Protein AF-A0ABD6DRU4-F1 (afdb_monomer)

Organism: NCBI:txid755310

pLDDT: mean 81.81, std 13.98, range [50.31, 95.62]

InterPro domains:
  IPR058270 Domain of unknown function DUF7964 [PF25912] (3-88)

Secondary structure (DSSP, 8-state):
--GGGGS-SSPBPHHHHHHHHT-TT-SEEEEEEETTEEEEEEEE-SSEEEEEEEETTTTEEEEEEEEE--TT--HHHHHHHHHHHHHHHTT--TTT--TTSSS-----------

Solvent-accessible surface area (backbone atoms only — not comparable to full-atom values): 6779 Å² total; per-residue (Å²): 135,59,74,56,82,74,52,64,65,57,66,52,50,78,66,56,50,53,53,55,36,67,32,89,89,36,76,38,56,45,77,43,68,54,102,87,38,28,43,25,37,41,40,29,48,95,52,33,29,33,11,29,28,51,39,80,91,73,37,34,61,42,79,65,36,75,36,68,46,51,99,88,36,52,70,67,58,35,47,53,55,19,49,50,43,32,32,40,74,72,70,54,36,75,86,70,64,48,88,85,71,59,87,67,83,84,74,81,78,77,84,77,84,129

Structure (mmCIF, N/CA/C/O backbone):
data_AF-A0ABD6DRU4-F1
#
_entry.id   AF-A0ABD6DRU4-F1
#
loop_
_atom_site.group_PDB
_atom_site.id
_atom_site.type_symbol
_atom_site.label_atom_id
_atom_site.label_alt_id
_atom_site.label_comp_id
_atom_site.label_asym_id
_atom_site.label_entity_id
_atom_site.label_seq_id
_atom_site.pdbx_PDB_ins_code
_atom_site.Cartn_x
_atom_site.Cartn_y
_atom_site.Cartn_z
_atom_site.occupancy
_atom_site.B_iso_or_equiv
_atom_site.auth_seq_id
_atom_site.auth_comp_id
_atom_site.auth_asym_id
_atom_site.auth_atom_id
_atom_site.pdbx_PDB_model_num
ATOM 1 N N . MET A 1 1 ? 2.381 14.186 7.450 1.00 50.31 1 MET A N 1
ATOM 2 C CA . MET A 1 1 ? 3.580 13.593 6.836 1.00 50.31 1 MET A CA 1
ATOM 3 C C . MET A 1 1 ? 3.144 12.312 6.179 1.00 50.31 1 MET A C 1
ATOM 5 O O . MET A 1 1 ? 2.655 11.422 6.866 1.00 50.31 1 MET A O 1
ATOM 9 N N . SER A 1 2 ? 3.179 12.293 4.855 1.00 67.94 2 SER A N 1
ATOM 10 C CA . SER A 1 2 ? 2.871 11.113 4.061 1.00 67.94 2 SER A CA 1
ATOM 11 C C . SER A 1 2 ? 4.111 10.222 4.022 1.00 67.94 2 SER A C 1
ATOM 13 O O . SER A 1 2 ? 5.216 10.733 3.864 1.00 67.94 2 SER A O 1
ATOM 15 N N . VAL A 1 3 ? 3.944 8.902 4.160 1.00 75.00 3 VAL A N 1
ATOM 16 C CA . VAL A 1 3 ? 5.044 7.913 4.085 1.00 75.00 3 VAL A CA 1
ATOM 17 C C . VAL A 1 3 ? 5.888 8.121 2.821 1.00 75.00 3 VAL A C 1
ATOM 19 O O . VAL A 1 3 ? 7.108 8.037 2.876 1.00 75.00 3 VAL A O 1
ATOM 22 N N . VAL A 1 4 ? 5.238 8.518 1.725 1.00 78.75 4 VAL A N 1
ATOM 23 C CA . VAL A 1 4 ? 5.849 8.847 0.430 1.00 78.75 4 VAL A CA 1
ATOM 24 C C . VAL A 1 4 ? 6.940 9.914 0.519 1.00 78.75 4 VAL A C 1
ATOM 26 O O . VAL A 1 4 ? 7.977 9.774 -0.114 1.00 78.75 4 VAL A O 1
ATOM 29 N N . GLU A 1 5 ? 6.751 10.955 1.333 1.00 77.56 5 GLU A N 1
ATOM 30 C CA . GLU A 1 5 ? 7.722 12.054 1.464 1.00 77.56 5 GLU A CA 1
ATOM 31 C C . GLU A 1 5 ? 9.022 11.607 2.156 1.00 77.56 5 GLU A C 1
ATOM 33 O O . GLU A 1 5 ? 10.019 12.323 2.122 1.00 77.56 5 GLU A O 1
ATOM 38 N N . SER A 1 6 ? 9.001 10.444 2.816 1.00 79.38 6 SER A N 1
ATOM 39 C CA . SER A 1 6 ? 10.158 9.863 3.507 1.00 79.38 6 SER A CA 1
ATOM 40 C C . SER A 1 6 ? 10.900 8.831 2.655 1.00 79.38 6 SER A C 1
ATOM 42 O O . SER A 1 6 ? 11.945 8.343 3.084 1.00 79.38 6 SER A O 1
ATOM 44 N N . LEU A 1 7 ? 10.368 8.479 1.479 1.00 84.69 7 LEU A N 1
ATOM 45 C CA . LEU A 1 7 ? 10.9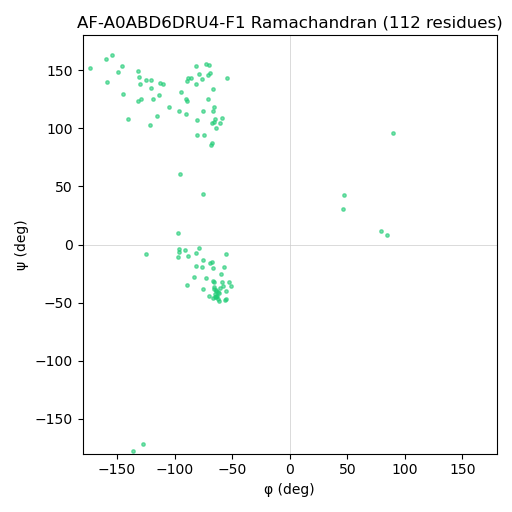73 7.485 0.601 1.00 84.69 7 LEU A CA 1
ATOM 46 C C . LEU A 1 7 ? 12.021 8.129 -0.313 1.00 84.69 7 LEU A C 1
ATOM 48 O O . LEU A 1 7 ? 11.845 9.265 -0.764 1.00 84.69 7 LEU A O 1
ATOM 52 N N . PRO A 1 8 ? 13.129 7.424 -0.593 1.00 86.69 8 PRO A N 1
ATOM 53 C CA . PRO A 1 8 ? 14.148 7.929 -1.492 1.00 86.69 8 PRO A CA 1
ATOM 54 C C . PRO A 1 8 ? 13.622 7.928 -2.941 1.00 86.69 8 PRO A C 1
ATOM 56 O O . PRO A 1 8 ? 12.765 7.111 -3.275 1.00 86.69 8 PRO A O 1
ATOM 59 N N . PRO A 1 9 ? 14.145 8.786 -3.834 1.00 88.94 9 PRO A N 1
ATOM 60 C CA . PRO A 1 9 ? 13.753 8.853 -5.249 1.00 88.94 9 PRO A CA 1
ATOM 61 C C . PRO A 1 9 ? 14.335 7.682 -6.070 1.00 88.94 9 PRO A C 1
ATOM 63 O O . PRO A 1 9 ? 14.926 7.861 -7.127 1.00 88.94 9 PRO A O 1
ATOM 66 N N . ARG A 1 10 ? 14.278 6.468 -5.520 1.00 89.25 10 ARG A N 1
ATOM 67 C CA . ARG A 1 10 ? 14.793 5.224 -6.102 1.00 89.25 10 ARG A CA 1
ATOM 68 C C . ARG A 1 10 ? 14.025 4.022 -5.529 1.00 89.25 10 ARG A C 1
ATOM 70 O O . ARG A 1 10 ? 13.422 4.162 -4.458 1.00 89.25 10 ARG A O 1
ATOM 77 N N . PRO A 1 11 ? 14.094 2.844 -6.178 1.00 88.56 11 PRO A N 1
ATOM 78 C CA . PRO A 1 11 ? 13.614 1.590 -5.603 1.00 88.56 11 PRO A CA 1
ATOM 79 C C . PRO A 1 11 ? 14.249 1.315 -4.236 1.00 88.56 11 PRO A C 1
ATOM 81 O O . PRO A 1 11 ? 15.427 1.622 -4.023 1.00 88.56 11 PRO A O 1
ATOM 84 N N . LEU A 1 12 ? 13.473 0.743 -3.313 1.00 87.81 12 LEU A N 1
ATOM 85 C CA . LEU A 1 12 ? 13.948 0.476 -1.955 1.00 87.81 12 LEU A CA 1
ATOM 86 C C . LEU A 1 12 ? 14.876 -0.733 -1.911 1.00 87.81 12 LEU A C 1
ATOM 88 O O . LEU A 1 12 ? 14.641 -1.756 -2.555 1.00 87.81 12 LEU A O 1
ATOM 92 N N . GLU A 1 13 ? 15.899 -0.644 -1.069 1.00 87.94 13 GLU A N 1
ATOM 93 C CA . GLU A 1 13 ? 16.717 -1.797 -0.723 1.00 87.94 13 GLU A CA 1
ATOM 94 C C . GLU A 1 13 ? 16.039 -2.644 0.372 1.00 87.94 13 GLU A C 1
ATOM 96 O O . GLU A 1 13 ? 15.328 -2.107 1.230 1.00 87.94 13 GLU A O 1
ATOM 101 N N . PRO A 1 14 ? 16.320 -3.961 0.447 1.00 84.31 14 PRO A N 1
ATOM 102 C CA . PRO A 1 14 ? 15.758 -4.841 1.477 1.00 84.31 14 PRO A CA 1
ATOM 103 C C . PRO A 1 14 ? 15.968 -4.332 2.912 1.00 84.31 14 PRO A C 1
ATOM 105 O O . PRO A 1 14 ? 15.134 -4.544 3.791 1.00 84.31 14 PRO A O 1
ATOM 108 N N . LYS A 1 15 ? 17.085 -3.635 3.159 1.00 84.69 15 LYS A N 1
ATOM 109 C CA . LYS A 1 15 ? 17.380 -3.024 4.458 1.00 84.69 15 LYS A CA 1
ATOM 110 C C . LYS A 1 15 ? 16.466 -1.831 4.756 1.00 84.69 15 LYS A C 1
ATOM 112 O O . LYS A 1 15 ? 15.968 -1.731 5.871 1.00 84.69 15 LYS A O 1
ATOM 117 N N . GLU A 1 16 ? 16.236 -0.955 3.782 1.00 87.00 16 GLU A N 1
ATOM 118 C CA . GLU A 1 16 ? 15.370 0.221 3.949 1.00 87.00 16 GLU A CA 1
ATOM 119 C C . GLU A 1 16 ? 13.915 -0.206 4.181 1.00 87.00 16 GLU A C 1
ATOM 121 O O . GLU A 1 16 ? 13.222 0.364 5.019 1.00 87.00 16 GLU A O 1
ATOM 126 N N . LEU A 1 17 ? 13.476 -1.274 3.512 1.00 84.69 17 LEU A N 1
ATOM 127 C CA . LEU A 1 17 ? 12.177 -1.895 3.757 1.00 84.69 17 LEU A CA 1
ATOM 128 C C . LEU A 1 17 ? 12.049 -2.433 5.191 1.00 84.69 17 LEU A C 1
ATOM 130 O O . LEU A 1 17 ? 11.004 -2.269 5.818 1.00 84.69 17 LEU A O 1
ATOM 134 N N . LEU A 1 18 ? 13.099 -3.068 5.721 1.00 84.56 18 LEU A N 1
ATOM 135 C CA . LEU A 1 18 ? 13.103 -3.547 7.104 1.00 84.56 18 LEU A CA 1
ATOM 136 C C . LEU A 1 18 ? 12.959 -2.380 8.091 1.00 84.56 18 LEU A C 1
ATOM 138 O O . LEU A 1 18 ? 12.212 -2.485 9.060 1.00 84.56 18 LEU A O 1
ATOM 142 N N . GLU A 1 19 ? 13.641 -1.262 7.831 1.00 85.88 19 GLU A N 1
ATOM 143 C CA . GLU A 1 19 ? 13.517 -0.041 8.635 1.00 85.88 19 GLU A CA 1
ATOM 144 C C . GLU A 1 19 ? 12.112 0.574 8.527 1.00 85.88 19 GLU A C 1
ATOM 146 O O . GLU A 1 19 ? 11.557 1.002 9.537 1.00 85.88 19 GLU A O 1
ATOM 151 N N . LEU A 1 20 ? 11.499 0.546 7.338 1.00 85.50 20 LEU A N 1
ATOM 152 C CA . LEU A 1 20 ? 10.120 0.989 7.124 1.00 85.50 20 LEU A CA 1
ATOM 153 C C . LEU A 1 20 ? 9.107 0.110 7.872 1.00 85.50 20 LEU A C 1
ATOM 155 O O . LEU A 1 20 ? 8.179 0.632 8.483 1.00 85.50 20 LEU A O 1
ATOM 159 N N . ASN A 1 21 ? 9.286 -1.212 7.853 1.00 83.62 21 ASN A N 1
ATOM 160 C CA . ASN A 1 21 ? 8.438 -2.153 8.587 1.00 83.62 21 ASN A CA 1
ATOM 161 C C . ASN A 1 21 ? 8.591 -1.994 10.111 1.00 83.62 21 ASN A C 1
ATOM 163 O O . ASN A 1 21 ? 7.628 -2.166 10.848 1.00 83.62 21 ASN A O 1
ATOM 167 N N . ALA A 1 22 ? 9.783 -1.610 10.579 1.00 82.44 22 ALA A N 1
ATOM 168 C CA . ALA A 1 22 ? 10.053 -1.311 11.983 1.00 82.44 22 ALA A CA 1
ATOM 169 C C . ALA A 1 22 ? 9.567 0.083 12.430 1.00 82.44 22 ALA A C 1
ATOM 171 O O . ALA A 1 22 ? 9.717 0.434 13.604 1.00 82.44 22 ALA A O 1
ATOM 172 N N . ALA A 1 23 ? 9.019 0.898 11.524 1.00 81.94 23 ALA A N 1
ATOM 173 C CA . ALA A 1 23 ? 8.503 2.213 11.868 1.00 81.94 23 ALA A CA 1
ATOM 174 C C . ALA A 1 23 ? 7.217 2.088 12.698 1.00 81.94 23 ALA A C 1
ATOM 176 O O . ALA A 1 23 ? 6.229 1.524 12.244 1.00 81.94 23 ALA A O 1
ATOM 177 N N . ASP A 1 24 ? 7.195 2.720 13.874 1.00 75.50 24 ASP A N 1
ATOM 178 C CA . ASP A 1 24 ? 6.063 2.697 14.823 1.00 75.50 24 ASP A CA 1
ATOM 179 C C . ASP A 1 24 ? 4.734 3.206 14.218 1.00 75.50 24 ASP A C 1
ATOM 181 O O . ASP A 1 24 ? 3.647 2.915 14.707 1.00 75.50 24 ASP A O 1
ATOM 185 N N . ALA A 1 25 ? 4.810 3.957 13.115 1.00 81.88 25 ALA A N 1
ATOM 186 C CA . ALA A 1 25 ? 3.653 4.489 12.402 1.00 81.88 25 ALA A CA 1
ATOM 187 C C . ALA A 1 25 ? 2.892 3.446 11.559 1.00 81.88 25 ALA A C 1
ATOM 189 O O . ALA A 1 25 ? 1.793 3.752 11.087 1.00 81.88 25 ALA A O 1
ATOM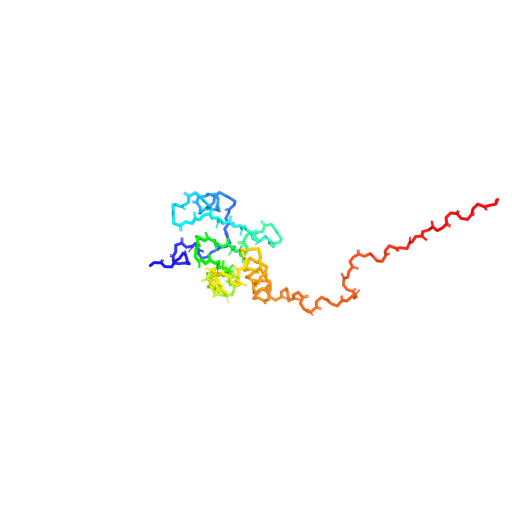 190 N N . LEU A 1 26 ? 3.466 2.262 11.327 1.00 84.44 26 LEU A N 1
ATOM 191 C CA . LEU A 1 26 ? 2.914 1.218 10.466 1.00 84.44 26 LEU A CA 1
ATOM 192 C C . LEU A 1 26 ? 2.791 -0.094 11.245 1.00 84.44 26 LEU A C 1
ATOM 194 O O . LEU A 1 26 ? 3.663 -0.447 12.028 1.00 84.44 26 LEU A O 1
ATOM 198 N N . GLU A 1 27 ? 1.715 -0.844 11.005 1.00 88.19 27 GLU A N 1
A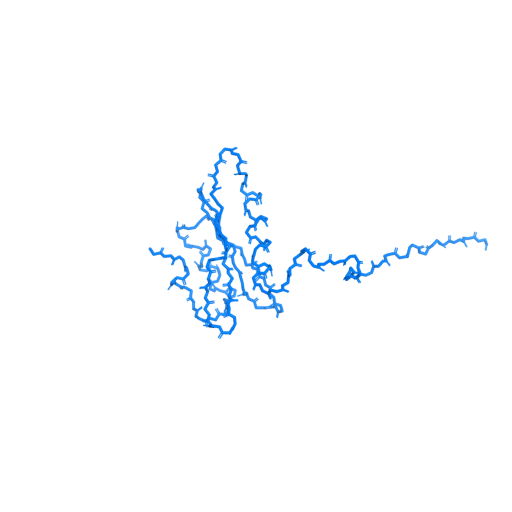TOM 199 C CA . GLU A 1 27 ? 1.612 -2.217 11.521 1.00 88.19 27 GLU A CA 1
ATOM 200 C C . GLU A 1 27 ? 2.328 -3.212 10.603 1.00 88.19 27 GLU A C 1
ATOM 202 O O . GLU A 1 27 ? 2.754 -4.280 11.038 1.00 88.19 27 GLU A O 1
ATOM 207 N N . MET A 1 28 ? 2.416 -2.885 9.311 1.00 87.88 28 MET A N 1
ATOM 208 C CA . MET A 1 28 ? 2.980 -3.767 8.300 1.00 87.88 28 MET A CA 1
ATOM 209 C C . MET A 1 28 ? 3.436 -2.974 7.075 1.00 87.88 28 MET A C 1
ATOM 211 O O . MET A 1 28 ? 2.736 -2.075 6.610 1.00 87.88 28 MET A O 1
ATOM 215 N N . ALA A 1 29 ? 4.583 -3.367 6.527 1.00 90.38 29 ALA A N 1
ATOM 216 C CA . ALA A 1 29 ? 5.052 -2.986 5.199 1.00 90.38 29 ALA A CA 1
ATOM 217 C C . ALA A 1 29 ? 5.450 -4.249 4.419 1.00 90.38 29 ALA A C 1
ATOM 219 O O . ALA A 1 29 ? 6.262 -5.032 4.920 1.00 90.38 29 ALA A O 1
ATOM 220 N N . VAL A 1 30 ? 4.881 -4.448 3.230 1.00 90.00 30 VAL A N 1
ATOM 221 C CA . VAL A 1 30 ? 5.136 -5.593 2.342 1.00 90.00 30 VAL A CA 1
ATOM 222 C C . VAL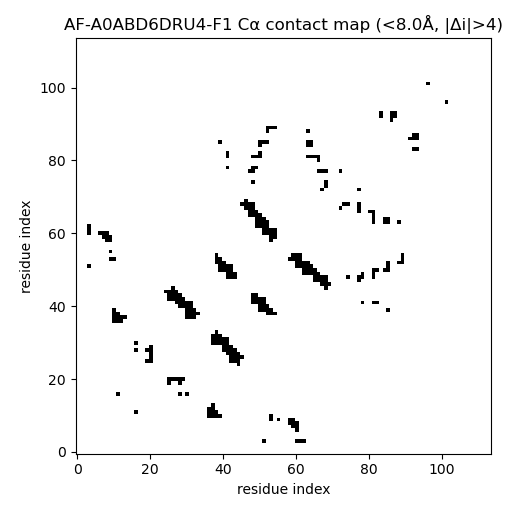 A 1 30 ? 5.714 -5.074 1.023 1.00 90.00 30 VAL A C 1
ATOM 224 O O . VAL A 1 30 ? 5.101 -4.198 0.410 1.00 90.00 30 VAL A O 1
ATOM 227 N N . PRO A 1 31 ? 6.880 -5.565 0.579 1.00 90.69 31 PRO A N 1
ATOM 228 C CA . PRO A 1 31 ? 7.453 -5.175 -0.699 1.00 90.69 31 PRO A CA 1
ATOM 229 C C . PRO A 1 31 ? 6.759 -5.910 -1.841 1.00 90.69 31 PRO A C 1
ATOM 231 O O . PRO A 1 31 ? 6.400 -7.078 -1.712 1.00 90.69 31 PRO A O 1
ATOM 234 N N . ILE A 1 32 ? 6.653 -5.240 -2.980 1.00 88.81 32 ILE A N 1
ATOM 235 C CA . ILE A 1 32 ? 6.359 -5.878 -4.256 1.00 88.81 32 ILE A CA 1
ATOM 236 C C . ILE A 1 32 ? 7.592 -5.682 -5.131 1.00 88.81 32 ILE A C 1
ATOM 238 O O . ILE A 1 32 ? 7.916 -4.558 -5.531 1.00 88.81 32 ILE A O 1
ATOM 242 N N . GLU A 1 33 ? 8.294 -6.777 -5.384 1.00 88.06 33 GLU A N 1
ATOM 243 C CA . GLU A 1 33 ? 9.533 -6.800 -6.154 1.00 88.06 33 GLU A CA 1
ATOM 244 C C . GLU A 1 33 ? 9.238 -6.965 -7.645 1.00 88.06 33 GLU A C 1
ATOM 246 O O . GLU A 1 33 ? 8.327 -7.694 -8.029 1.00 88.06 33 GLU A O 1
ATOM 251 N N . ASP A 1 34 ? 10.029 -6.290 -8.469 1.00 81.56 34 ASP A N 1
ATOM 252 C CA . ASP A 1 34 ? 10.072 -6.450 -9.918 1.00 81.56 34 ASP A CA 1
ATOM 253 C C . ASP A 1 34 ? 11.538 -6.579 -10.343 1.00 81.56 34 ASP A C 1
ATOM 255 O O . ASP A 1 34 ? 12.378 -5.771 -9.943 1.00 81.56 34 ASP A O 1
ATOM 259 N N . GLU A 1 35 ? 11.874 -7.668 -11.035 1.00 79.12 35 GLU A N 1
ATOM 260 C CA . GLU A 1 35 ? 13.251 -8.023 -11.427 1.00 79.12 35 GLU A CA 1
ATOM 261 C C . GLU A 1 35 ? 14.308 -7.900 -10.295 1.00 79.12 35 GLU A C 1
ATOM 263 O O . GLU A 1 35 ? 15.487 -7.628 -10.530 1.00 79.12 35 GLU A O 1
ATOM 268 N N . GLY A 1 36 ? 13.902 -8.118 -9.036 1.00 77.88 36 GLY A N 1
ATOM 269 C CA . GLY A 1 36 ? 14.770 -8.019 -7.852 1.00 77.88 36 GLY A CA 1
ATOM 270 C C . GLY A 1 36 ? 14.931 -6.607 -7.269 1.00 77.88 36 GLY A C 1
ATOM 271 O O . GLY A 1 36 ? 15.742 -6.414 -6.363 1.00 77.88 36 GLY A O 1
ATOM 272 N N . SER A 1 37 ? 14.167 -5.629 -7.758 1.00 84.31 37 SER A N 1
ATOM 273 C CA . SER A 1 37 ? 14.075 -4.272 -7.208 1.00 84.31 37 SER A CA 1
ATOM 274 C C . SER A 1 37 ? 12.710 -4.034 -6.563 1.00 84.31 37 SER A C 1
ATOM 276 O O . SER A 1 37 ? 11.678 -4.387 -7.125 1.00 84.31 37 SER A O 1
ATOM 278 N N . VAL A 1 38 ? 12.668 -3.383 -5.397 1.00 90.19 38 VAL A N 1
ATOM 279 C CA . VAL A 1 38 ? 11.394 -3.021 -4.751 1.00 90.19 38 VAL A CA 1
ATOM 280 C C . VAL A 1 38 ? 10.842 -1.751 -5.397 1.00 90.19 38 VAL A C 1
ATOM 282 O O . VAL A 1 38 ? 11.188 -0.635 -5.005 1.00 90.19 38 VAL A O 1
ATOM 285 N N . THR A 1 39 ? 9.972 -1.921 -6.387 1.00 90.12 39 THR A N 1
ATOM 286 C CA . THR A 1 39 ? 9.319 -0.835 -7.144 1.00 90.12 39 THR A CA 1
ATOM 287 C C . THR A 1 39 ? 7.921 -0.508 -6.611 1.00 90.12 39 THR A C 1
ATOM 289 O O . THR A 1 39 ? 7.125 0.189 -7.236 1.00 90.12 39 THR A O 1
ATOM 292 N N . GLY A 1 40 ? 7.547 -1.064 -5.460 1.00 92.06 40 GLY A N 1
ATOM 293 C CA . GLY A 1 40 ? 6.237 -0.856 -4.851 1.00 92.06 40 GLY A CA 1
ATOM 294 C C . GLY A 1 40 ? 6.152 -1.481 -3.476 1.00 92.06 40 GLY A C 1
ATOM 295 O O . GLY A 1 40 ? 6.876 -2.423 -3.155 1.00 92.06 40 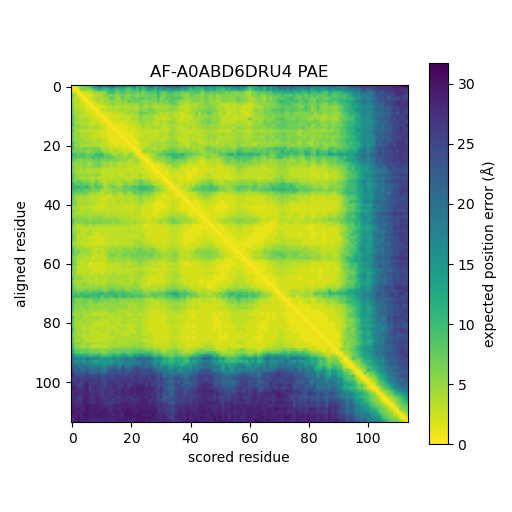GLY A O 1
ATOM 296 N N . VAL A 1 41 ? 5.303 -0.897 -2.644 1.00 92.69 41 VAL A N 1
ATOM 297 C CA . VAL A 1 41 ? 5.191 -1.253 -1.235 1.00 92.69 41 VAL A CA 1
ATOM 298 C C . VAL A 1 41 ? 3.742 -1.123 -0.806 1.00 92.69 41 VAL A C 1
ATOM 300 O O . VAL A 1 41 ? 3.115 -0.082 -0.998 1.00 92.69 41 VAL A O 1
ATOM 303 N N . LEU A 1 42 ? 3.228 -2.164 -0.168 1.00 93.56 42 LEU A N 1
ATOM 304 C CA . LEU A 1 42 ? 1.979 -2.111 0.572 1.00 93.56 42 LEU A CA 1
ATOM 305 C C . LEU A 1 42 ? 2.293 -1.713 2.006 1.00 93.56 42 LEU A C 1
ATOM 307 O O . LEU A 1 42 ? 3.098 -2.363 2.668 1.00 93.56 42 LEU A O 1
ATOM 311 N N . VAL A 1 43 ? 1.653 -0.664 2.503 1.00 92.44 43 VAL A N 1
ATOM 312 C CA . VAL A 1 43 ? 1.771 -0.245 3.901 1.00 92.44 43 VAL A CA 1
ATOM 313 C C . VAL A 1 43 ? 0.400 -0.268 4.556 1.00 92.44 43 VAL A C 1
ATOM 315 O O . VAL A 1 43 ? -0.584 0.188 3.978 1.00 92.44 43 VAL A O 1
ATOM 318 N N . ALA A 1 44 ? 0.321 -0.813 5.765 1.00 92.00 44 ALA A N 1
ATOM 319 C CA . ALA A 1 44 ? -0.935 -0.991 6.475 1.00 92.00 44 ALA A CA 1
ATOM 320 C C . ALA A 1 44 ? -0.856 -0.490 7.916 1.00 92.00 44 ALA A C 1
ATOM 322 O O . ALA A 1 44 ? 0.179 -0.554 8.582 1.00 92.00 44 ALA A O 1
ATOM 323 N N . THR A 1 45 ? -2.001 -0.020 8.397 1.00 91.31 45 THR A N 1
ATOM 324 C CA . THR A 1 45 ? -2.242 0.368 9.786 1.00 91.31 45 THR A CA 1
ATOM 325 C C . THR A 1 45 ? -3.487 -0.347 10.321 1.00 91.31 45 THR A C 1
ATOM 327 O O . THR A 1 45 ? -4.076 -1.211 9.658 1.00 91.31 45 THR A O 1
ATOM 330 N N . ALA A 1 46 ? -3.929 0.040 11.517 1.00 89.31 46 ALA A N 1
ATOM 331 C CA . ALA A 1 46 ? -5.185 -0.428 12.089 1.00 89.31 46 ALA A CA 1
ATOM 332 C C . ALA A 1 46 ? -6.430 0.066 11.325 1.00 89.31 46 ALA A C 1
ATOM 334 O O . ALA A 1 46 ? -7.492 -0.528 11.472 1.00 89.31 46 ALA A O 1
ATOM 335 N N . THR A 1 47 ? -6.323 1.143 10.536 1.00 91.81 47 THR A N 1
ATOM 336 C CA . THR A 1 47 ? -7.488 1.825 9.940 1.00 91.81 47 THR A CA 1
ATOM 337 C C . THR A 1 47 ? -7.432 1.967 8.426 1.00 91.81 47 THR A C 1
ATOM 339 O O . THR A 1 47 ? -8.411 2.395 7.825 1.00 91.81 47 THR A O 1
ATOM 342 N N . TRP A 1 48 ? -6.310 1.641 7.787 1.00 93.56 48 TRP A N 1
ATOM 343 C CA . TRP A 1 48 ? -6.177 1.726 6.334 1.00 93.56 48 TRP A CA 1
ATOM 344 C C . TRP A 1 48 ? -5.040 0.851 5.814 1.00 93.56 48 TRP A C 1
ATOM 346 O O . TRP A 1 48 ? -4.089 0.541 6.537 1.00 93.56 48 TRP A O 1
ATOM 356 N N . VAL A 1 49 ? -5.120 0.536 4.525 1.00 95.00 49 VAL A N 1
ATOM 357 C CA . VAL A 1 49 ? -4.051 -0.025 3.697 1.00 95.00 49 VAL A CA 1
ATOM 358 C C . VAL A 1 49 ? -3.781 0.945 2.548 1.00 95.00 49 VAL A C 1
ATOM 360 O O . VAL A 1 49 ? -4.701 1.578 2.032 1.00 95.00 49 VAL A O 1
ATOM 363 N N . LYS A 1 50 ? -2.513 1.120 2.181 1.00 95.00 50 LYS A N 1
ATOM 364 C CA . LYS A 1 50 ? -2.098 1.940 1.042 1.00 95.00 50 LYS A CA 1
ATOM 365 C C . LYS A 1 50 ? -1.148 1.175 0.154 1.00 95.00 50 LYS A C 1
ATOM 367 O O . LYS A 1 50 ? -0.215 0.542 0.651 1.00 95.00 50 LYS A O 1
ATOM 372 N N . GLY A 1 51 ? -1.353 1.326 -1.146 1.00 94.88 51 GLY A N 1
ATOM 373 C CA . GLY A 1 51 ? -0.396 0.920 -2.154 1.00 94.88 51 GLY A CA 1
ATOM 374 C C . GLY A 1 51 ? 0.492 2.088 -2.560 1.00 94.88 51 GLY A C 1
ATOM 375 O O . GLY A 1 51 ? 0.003 3.184 -2.842 1.00 94.88 51 GLY A O 1
ATOM 376 N N . LEU A 1 52 ? 1.800 1.856 -2.584 1.00 94.06 52 LEU A N 1
ATOM 377 C CA . LEU A 1 52 ? 2.798 2.788 -3.090 1.00 94.06 52 LEU A CA 1
ATOM 378 C C . LEU A 1 52 ? 3.442 2.197 -4.341 1.00 94.06 52 LEU A C 1
ATOM 380 O O . LEU A 1 52 ? 3.917 1.062 -4.301 1.00 94.06 52 LEU A O 1
ATOM 384 N N . GLY A 1 53 ? 3.482 2.974 -5.417 1.00 93.19 53 GLY A N 1
ATOM 385 C CA . GLY A 1 53 ? 4.182 2.640 -6.654 1.00 93.19 53 GLY A CA 1
ATOM 386 C C . GLY A 1 53 ? 5.369 3.573 -6.867 1.00 9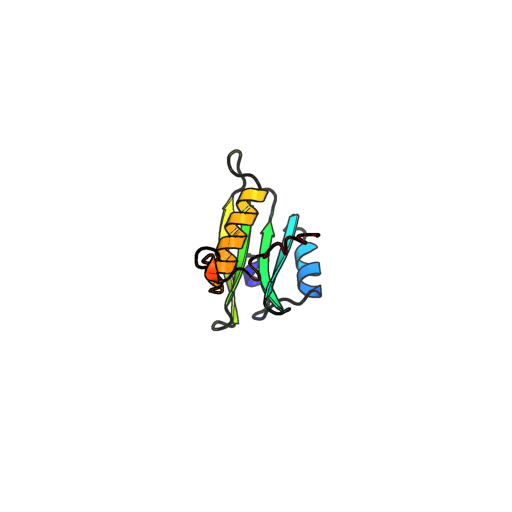3.19 53 GLY A C 1
ATOM 387 O O . GLY A 1 53 ? 5.270 4.773 -6.597 1.00 93.19 53 GLY A O 1
ATOM 388 N N . PHE A 1 54 ? 6.493 3.022 -7.319 1.00 92.31 54 PHE A N 1
ATOM 389 C CA . PHE A 1 54 ? 7.633 3.807 -7.778 1.00 92.31 54 PHE A CA 1
ATOM 390 C C . PHE A 1 54 ? 7.485 4.107 -9.271 1.00 92.31 54 PHE A C 1
ATOM 392 O O . PHE A 1 54 ? 7.356 3.191 -10.079 1.00 92.31 54 PHE A O 1
ATOM 399 N N . ASP A 1 55 ? 7.507 5.388 -9.620 1.00 90.06 55 ASP A N 1
ATOM 400 C CA . ASP A 1 55 ? 7.539 5.883 -10.991 1.00 90.06 55 ASP A CA 1
ATOM 401 C C . ASP A 1 55 ? 9.004 6.034 -11.420 1.00 90.06 55 ASP A C 1
ATOM 403 O O . ASP A 1 55 ? 9.735 6.868 -10.876 1.00 90.06 55 ASP A O 1
ATOM 407 N N . ALA A 1 56 ? 9.442 5.198 -12.363 1.00 85.38 56 ALA A N 1
ATOM 408 C CA . ALA A 1 56 ? 10.816 5.208 -12.856 1.00 85.38 56 ALA A CA 1
ATOM 409 C C . ALA A 1 56 ? 11.121 6.423 -13.750 1.00 85.38 56 ALA A C 1
ATOM 411 O O . ALA A 1 56 ? 12.264 6.875 -13.771 1.00 85.38 56 ALA A O 1
ATOM 412 N N . ASP A 1 57 ? 10.123 6.973 -14.447 1.00 86.69 57 ASP A N 1
ATOM 413 C CA . ASP A 1 57 ? 10.272 8.151 -15.306 1.00 86.69 57 ASP A CA 1
ATOM 414 C C . ASP A 1 57 ? 10.373 9.441 -14.480 1.00 86.69 57 ASP A C 1
ATOM 416 O O . ASP A 1 57 ? 11.142 10.347 -14.810 1.00 86.69 57 ASP A O 1
ATOM 420 N N . ALA A 1 58 ? 9.605 9.526 -13.393 1.00 87.31 58 ALA A N 1
ATOM 421 C CA . ALA A 1 58 ? 9.607 10.650 -12.462 1.00 87.31 58 ALA A CA 1
ATOM 422 C C . ALA A 1 58 ? 10.595 10.480 -11.293 1.00 87.31 58 ALA A C 1
ATOM 424 O O . ALA A 1 58 ? 10.710 11.388 -10.467 1.00 87.31 58 ALA A O 1
ATOM 425 N N . GLU A 1 59 ? 11.263 9.325 -11.198 1.00 88.56 59 GLU A N 1
ATOM 426 C CA . GLU A 1 59 ? 12.157 8.931 -10.100 1.00 88.56 59 GLU A CA 1
ATOM 427 C C . GLU A 1 59 ? 11.523 9.191 -8.720 1.00 88.56 59 GLU A C 1
ATOM 429 O O . GLU A 1 59 ? 12.145 9.737 -7.807 1.00 88.56 59 GLU A O 1
ATOM 434 N N . SER A 1 60 ? 10.238 8.862 -8.558 1.00 90.12 60 SER A N 1
ATOM 435 C CA . SER A 1 60 ? 9.477 9.256 -7.369 1.00 90.12 60 SER A CA 1
ATOM 436 C C . SER A 1 60 ? 8.448 8.221 -6.939 1.00 90.12 60 SER A C 1
ATOM 438 O O . SER A 1 60 ? 7.945 7.432 -7.732 1.00 90.12 60 SER A O 1
ATOM 440 N N . TRP A 1 61 ? 8.128 8.226 -5.648 1.00 92.94 61 TRP A N 1
ATOM 441 C CA . TRP A 1 61 ? 7.079 7.382 -5.090 1.00 92.94 61 TRP A CA 1
ATOM 442 C C . TRP A 1 61 ? 5.736 8.101 -5.141 1.00 92.94 61 TRP A C 1
ATOM 444 O O . TRP A 1 61 ? 5.649 9.292 -4.842 1.00 92.94 61 TRP A O 1
ATOM 454 N N . SER A 1 62 ? 4.681 7.357 -5.452 1.00 91.88 62 SER A N 1
ATOM 455 C CA . SER A 1 62 ? 3.305 7.850 -5.472 1.00 91.88 62 SER A CA 1
ATOM 456 C C . SER A 1 62 ? 2.387 6.911 -4.699 1.00 91.88 62 SER A C 1
ATOM 458 O O . SER A 1 62 ? 2.565 5.693 -4.717 1.00 91.88 62 SER A O 1
ATOM 460 N N . VAL A 1 63 ? 1.392 7.475 -4.006 1.00 94.19 63 VAL A N 1
ATOM 461 C CA . VAL A 1 63 ? 0.279 6.671 -3.483 1.00 94.19 63 VAL A CA 1
ATOM 462 C C . VAL A 1 63 ? -0.621 6.340 -4.662 1.00 94.19 63 VAL A C 1
ATOM 464 O O . VAL A 1 63 ? -1.199 7.255 -5.245 1.00 94.19 63 VAL A O 1
ATOM 467 N N . VAL A 1 64 ? -0.723 5.061 -5.001 1.00 94.31 64 VAL A N 1
ATOM 468 C CA . VAL A 1 64 ? -1.571 4.604 -6.110 1.00 94.31 64 VAL A CA 1
ATOM 469 C C . VAL A 1 64 ? -2.982 4.295 -5.630 1.00 94.31 64 VAL A C 1
ATOM 471 O O . VAL A 1 64 ? -3.939 4.603 -6.325 1.00 94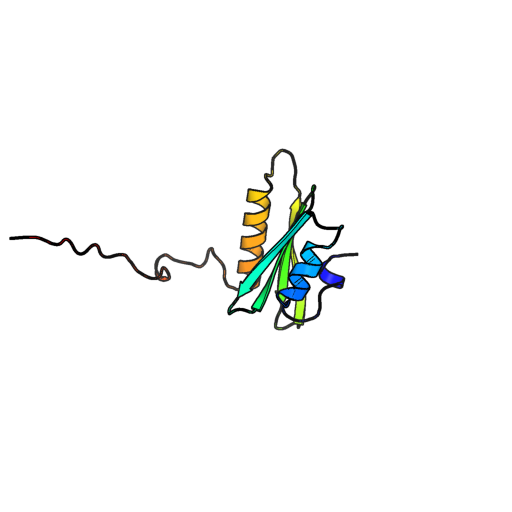.31 64 VAL A O 1
ATOM 474 N N . GLU A 1 65 ? -3.116 3.783 -4.404 1.00 95.31 65 GLU A N 1
ATOM 475 C CA . GLU A 1 65 ? -4.403 3.390 -3.833 1.00 95.31 65 GLU A CA 1
ATOM 476 C C . GLU A 1 65 ? -4.408 3.562 -2.307 1.00 95.31 65 GLU A C 1
ATOM 478 O O . GLU A 1 65 ? -3.371 3.456 -1.639 1.00 95.31 65 GLU A O 1
ATOM 483 N N . THR A 1 66 ? -5.572 3.871 -1.735 1.00 95.19 66 THR A N 1
ATOM 484 C CA . THR A 1 66 ? -5.792 3.971 -0.290 1.00 95.19 66 THR A CA 1
ATOM 485 C C . THR A 1 66 ? -7.148 3.382 0.064 1.00 95.19 66 THR A C 1
ATOM 487 O O . THR A 1 66 ? -8.180 4.026 -0.116 1.00 95.19 66 THR A O 1
ATOM 490 N N . VAL A 1 67 ? -7.131 2.213 0.696 1.00 95.62 67 VAL A N 1
ATOM 491 C CA . VAL A 1 67 ? -8.343 1.520 1.127 1.00 95.62 67 VAL A CA 1
ATOM 492 C C . VAL A 1 67 ? -8.509 1.655 2.646 1.00 95.62 67 VAL A C 1
ATOM 494 O O . VAL A 1 67 ? -7.635 1.211 3.399 1.00 95.62 67 VAL A O 1
ATOM 497 N N . PRO A 1 68 ? -9.597 2.274 3.140 1.00 93.94 68 PRO A N 1
ATOM 498 C CA . PRO A 1 68 ? -9.897 2.298 4.566 1.00 93.94 68 PRO A CA 1
ATOM 499 C C . PRO A 1 68 ? -10.332 0.909 5.059 1.00 93.94 68 PRO A C 1
ATOM 501 O O . PRO A 1 68 ? -10.964 0.141 4.334 1.00 93.94 68 PRO A O 1
ATOM 504 N N . LEU A 1 69 ? -9.962 0.584 6.297 1.00 92.75 69 LEU A N 1
ATOM 505 C CA . LEU A 1 69 ? -10.382 -0.636 6.979 1.00 92.75 69 LEU A CA 1
ATOM 506 C C . LEU A 1 69 ? -11.581 -0.317 7.866 1.00 92.75 69 LEU A C 1
ATOM 508 O O . LEU A 1 69 ? -11.458 0.411 8.852 1.00 92.75 69 LEU A O 1
ATOM 512 N N . ASP A 1 70 ? -12.717 -0.908 7.522 1.00 91.81 70 ASP A N 1
ATOM 513 C CA . ASP A 1 70 ? -14.003 -0.728 8.189 1.00 91.81 70 ASP A CA 1
ATOM 514 C C . ASP A 1 70 ? -14.691 -2.092 8.370 1.00 91.81 70 ASP A C 1
ATOM 516 O O . ASP A 1 70 ? -14.144 -3.134 8.016 1.00 91.81 70 ASP A O 1
ATOM 520 N N . ALA A 1 71 ? -15.904 -2.110 8.930 1.00 88.44 71 ALA A N 1
ATOM 521 C CA . ALA A 1 71 ? -16.644 -3.352 9.184 1.00 88.44 71 ALA A CA 1
ATOM 522 C C . ALA A 1 71 ? -16.938 -4.176 7.914 1.00 88.44 71 ALA A C 1
ATOM 524 O O . ALA A 1 71 ? -17.111 -5.390 8.007 1.00 88.44 71 ALA A O 1
ATOM 525 N N . AS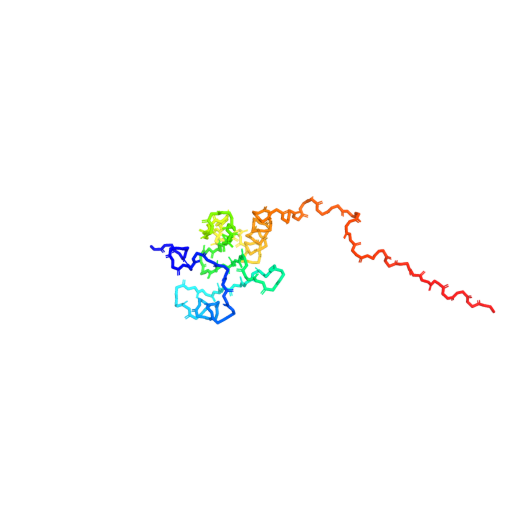P A 1 72 ? -16.990 -3.519 6.756 1.00 89.25 72 ASP A N 1
ATOM 526 C CA . ASP A 1 72 ? -17.288 -4.123 5.457 1.00 89.25 72 ASP A CA 1
ATOM 527 C C . ASP A 1 72 ? -16.026 -4.467 4.645 1.00 89.25 72 ASP A C 1
ATOM 529 O O . ASP A 1 72 ? -16.127 -5.179 3.648 1.00 89.25 72 ASP A O 1
ATOM 533 N N . THR A 1 73 ? -14.846 -3.998 5.070 1.00 90.69 73 THR A N 1
ATOM 534 C CA . THR A 1 73 ? -13.592 -4.159 4.323 1.00 90.69 73 THR A CA 1
ATOM 535 C C . THR A 1 73 ? -12.565 -4.899 5.165 1.00 90.69 73 THR A C 1
ATOM 537 O O . THR A 1 73 ? -11.923 -4.338 6.058 1.00 90.69 73 THR A O 1
ATOM 540 N N . GLU A 1 74 ? -12.379 -6.179 4.857 1.00 91.50 74 GLU A N 1
ATOM 541 C CA . GLU A 1 74 ? -11.342 -6.980 5.491 1.00 91.50 74 GLU A CA 1
ATOM 542 C C . GLU A 1 74 ? -9.947 -6.528 5.045 1.00 91.50 74 GLU A C 1
ATOM 544 O O . GLU A 1 74 ? -9.719 -6.135 3.901 1.00 91.50 74 GLU A O 1
ATOM 549 N N . ARG A 1 75 ? -8.964 -6.647 5.944 1.00 89.81 75 ARG A N 1
ATOM 550 C CA . ARG A 1 75 ? -7.576 -6.257 5.653 1.00 89.81 75 ARG A CA 1
ATOM 551 C C . ARG A 1 75 ? -6.988 -6.998 4.454 1.00 89.81 75 ARG A C 1
ATOM 553 O O . ARG A 1 75 ? -6.197 -6.417 3.721 1.00 89.81 75 ARG A O 1
ATOM 560 N N . VAL A 1 76 ? -7.352 -8.266 4.277 1.00 90.75 76 VAL A N 1
ATOM 561 C CA . VAL A 1 76 ? -6.883 -9.074 3.144 1.00 90.75 76 VAL A CA 1
ATOM 562 C C . VAL A 1 76 ? -7.414 -8.508 1.828 1.00 90.75 76 VAL A C 1
ATOM 564 O O . VAL A 1 76 ? -6.629 -8.311 0.910 1.00 90.75 76 VAL A O 1
ATOM 567 N N . ASP A 1 77 ? -8.700 -8.160 1.769 1.00 92.31 77 ASP A N 1
ATOM 568 C CA . ASP A 1 77 ? -9.323 -7.575 0.577 1.00 92.31 77 ASP A CA 1
ATOM 569 C C . ASP A 1 77 ? -8.691 -6.216 0.231 1.00 92.31 77 ASP A C 1
ATOM 571 O O . ASP A 1 77 ? -8.258 -5.983 -0.897 1.00 92.31 77 ASP A O 1
ATOM 575 N N . ALA A 1 78 ? -8.484 -5.371 1.246 1.00 94.25 78 ALA A N 1
ATOM 576 C CA . ALA A 1 78 ? -7.795 -4.092 1.093 1.00 94.25 78 ALA A CA 1
ATOM 577 C C . ALA A 1 78 ? -6.345 -4.235 0.590 1.00 94.25 78 ALA A C 1
AT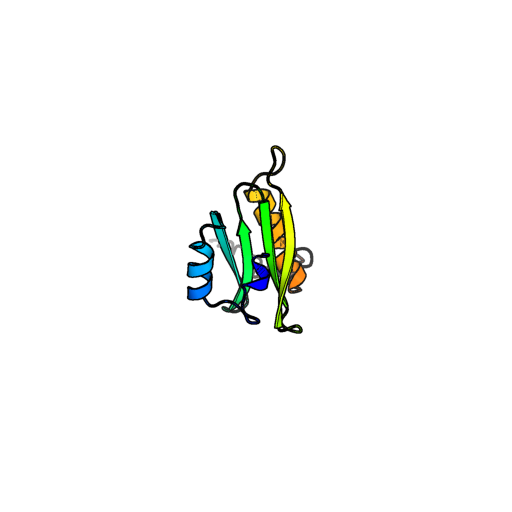OM 579 O O . ALA A 1 78 ? -5.887 -3.412 -0.204 1.00 94.25 78 ALA A O 1
ATOM 580 N N . LEU A 1 79 ? -5.619 -5.268 1.035 1.00 92.94 79 LEU A N 1
ATOM 581 C CA . LEU A 1 79 ? -4.271 -5.574 0.544 1.00 92.94 79 LEU A CA 1
ATOM 582 C C . LEU A 1 79 ? -4.299 -6.000 -0.924 1.00 92.94 79 LEU A C 1
ATOM 584 O O . LEU A 1 79 ? -3.512 -5.473 -1.703 1.00 92.94 79 LEU A O 1
ATOM 588 N N . GLN A 1 80 ? -5.215 -6.891 -1.304 1.00 92.38 80 GLN A N 1
ATOM 589 C CA . GLN A 1 80 ? -5.350 -7.361 -2.686 1.00 92.38 80 GLN A CA 1
ATOM 590 C C . GLN A 1 80 ? -5.757 -6.233 -3.642 1.00 92.38 80 GLN A C 1
ATOM 592 O O . GLN A 1 80 ? -5.219 -6.134 -4.743 1.00 92.38 80 GLN A O 1
ATOM 597 N N . ALA A 1 81 ? -6.664 -5.348 -3.219 1.00 93.31 81 ALA A N 1
ATOM 598 C CA . ALA A 1 81 ? -7.053 -4.177 -3.999 1.00 93.31 81 ALA A CA 1
ATOM 599 C C . ALA A 1 81 ? -5.866 -3.225 -4.220 1.00 93.31 81 ALA A C 1
ATOM 601 O O . ALA A 1 81 ? -5.593 -2.825 -5.351 1.00 93.31 81 ALA A O 1
ATOM 602 N N . CYS A 1 82 ? -5.112 -2.915 -3.160 1.00 94.56 82 CYS A N 1
ATOM 603 C CA . CYS A 1 82 ? -3.914 -2.083 -3.276 1.00 94.56 82 CYS A CA 1
ATOM 604 C C . CYS A 1 82 ? -2.822 -2.742 -4.134 1.00 94.56 82 CYS A C 1
ATOM 606 O O . CYS A 1 82 ? -2.140 -2.047 -4.881 1.00 94.56 82 CYS A O 1
ATOM 608 N N . GLU A 1 83 ? -2.633 -4.060 -4.022 1.00 92.88 83 GLU A N 1
ATOM 609 C CA . GLU A 1 83 ? -1.659 -4.813 -4.820 1.00 92.88 83 GLU A CA 1
ATOM 610 C C . GLU A 1 83 ? -1.986 -4.711 -6.308 1.00 92.88 83 GLU A C 1
ATOM 612 O O . GLU A 1 83 ? -1.114 -4.358 -7.101 1.00 92.88 83 GLU A O 1
ATOM 617 N N . ALA A 1 84 ? -3.251 -4.938 -6.671 1.00 91.94 84 ALA A N 1
ATOM 618 C CA . ALA A 1 84 ? -3.699 -4.830 -8.049 1.00 91.94 84 ALA A CA 1
ATOM 619 C C . ALA A 1 84 ? -3.386 -3.445 -8.630 1.00 91.94 84 ALA A C 1
ATOM 621 O O . ALA A 1 84 ? -2.792 -3.367 -9.700 1.00 91.94 84 ALA A O 1
ATOM 622 N N . GLU A 1 85 ? -3.703 -2.363 -7.914 1.00 93.50 85 GLU A N 1
ATOM 623 C CA . GLU A 1 85 ? -3.426 -1.000 -8.386 1.00 93.50 85 GLU A CA 1
ATOM 624 C C . GLU A 1 85 ? -1.925 -0.688 -8.502 1.00 93.50 85 GLU A C 1
ATOM 626 O O . GLU A 1 85 ? -1.526 0.035 -9.413 1.00 93.50 85 GLU A O 1
ATOM 631 N N . ILE A 1 86 ? -1.066 -1.256 -7.644 1.00 91.44 86 ILE A N 1
ATOM 632 C CA . ILE A 1 86 ? 0.393 -1.135 -7.811 1.00 91.44 86 ILE A CA 1
ATOM 633 C C . ILE A 1 86 ? 0.846 -1.813 -9.107 1.00 91.44 86 ILE A C 1
ATOM 635 O O . ILE A 1 86 ? 1.660 -1.245 -9.834 1.00 91.44 86 ILE A O 1
ATOM 639 N N . LEU A 1 87 ? 0.338 -3.011 -9.396 1.00 89.38 87 LEU A N 1
ATOM 640 C CA . LEU A 1 87 ? 0.690 -3.746 -10.611 1.00 89.38 87 LEU A CA 1
ATOM 641 C C . LEU A 1 87 ? 0.224 -2.991 -11.868 1.00 89.38 87 LEU A C 1
ATOM 643 O O . LEU A 1 87 ? 1.032 -2.743 -12.764 1.00 89.38 87 LEU A O 1
ATOM 647 N N . ARG A 1 88 ? -1.016 -2.474 -11.867 1.00 88.69 88 ARG A N 1
ATOM 648 C CA . ARG A 1 88 ? -1.531 -1.579 -12.925 1.00 88.69 88 ARG A CA 1
ATOM 649 C C . ARG A 1 88 ? -0.657 -0.355 -13.137 1.00 88.69 88 ARG A C 1
ATOM 651 O O . ARG A 1 88 ? -0.316 -0.014 -14.265 1.00 88.69 88 ARG A O 1
ATOM 658 N N . PHE A 1 89 ? -0.268 0.302 -12.046 1.00 88.38 89 PHE A N 1
ATOM 659 C CA . PHE A 1 89 ? 0.561 1.502 -12.100 1.00 88.38 89 PHE A CA 1
ATOM 660 C C . PHE A 1 89 ? 1.910 1.254 -12.788 1.00 88.38 89 PHE A C 1
ATOM 662 O O . PHE A 1 89 ? 2.431 2.140 -13.459 1.00 88.38 89 PHE A O 1
ATOM 669 N N . ARG A 1 90 ? 2.458 0.043 -12.663 1.00 82.88 90 ARG A N 1
ATOM 670 C CA . ARG A 1 90 ? 3.711 -0.368 -13.315 1.00 82.88 90 ARG A CA 1
ATOM 671 C C . ARG A 1 90 ? 3.539 -0.793 -14.773 1.00 82.88 90 ARG A C 1
ATOM 673 O O . ARG A 1 90 ? 4.535 -1.044 -15.443 1.00 82.88 90 ARG A O 1
ATOM 680 N N . GLY A 1 91 ? 2.303 -0.894 -15.256 1.00 79.88 91 GLY A N 1
ATOM 681 C CA . GLY A 1 91 ? 1.992 -1.466 -16.564 1.00 79.88 91 GLY A CA 1
ATOM 682 C C . GLY A 1 91 ? 1.998 -2.998 -16.593 1.00 79.88 91 GLY A C 1
ATOM 683 O O . GLY A 1 91 ? 1.948 -3.567 -17.679 1.00 79.88 91 GLY A O 1
ATOM 684 N N . ASP A 1 92 ? 2.033 -3.659 -15.432 1.00 72.00 92 ASP A N 1
ATOM 685 C CA . ASP A 1 92 ? 1.803 -5.102 -15.287 1.00 72.00 92 ASP A CA 1
ATOM 686 C C . ASP A 1 92 ? 0.332 -5.318 -14.915 1.00 72.00 92 ASP A C 1
ATOM 688 O O . ASP A 1 92 ? -0.013 -5.726 -13.811 1.00 72.00 92 ASP A O 1
ATOM 692 N N . ASP A 1 93 ? -0.581 -4.895 -15.787 1.00 65.00 93 ASP A N 1
ATOM 693 C CA . ASP A 1 93 ? -2.000 -4.896 -15.451 1.00 65.00 93 ASP A CA 1
ATOM 694 C C . ASP A 1 93 ? -2.492 -6.353 -15.303 1.00 65.00 93 ASP A C 1
ATOM 696 O O . ASP A 1 93 ? -2.551 -7.095 -16.291 1.00 65.00 93 ASP A O 1
ATOM 700 N N . PRO A 1 94 ? -2.913 -6.807 -14.104 1.00 59.62 94 PRO A N 1
ATOM 701 C CA . PRO A 1 94 ? -3.299 -8.205 -13.906 1.00 59.62 94 PRO A CA 1
ATOM 702 C C . PRO A 1 94 ? -4.577 -8.565 -14.682 1.00 59.62 94 PRO A C 1
ATOM 704 O O . PRO A 1 94 ? -4.895 -9.739 -14.860 1.00 59.62 94 PRO A O 1
ATOM 707 N N . ALA A 1 95 ? -5.325 -7.558 -15.150 1.00 60.19 95 ALA A N 1
ATOM 708 C CA . ALA A 1 95 ? -6.484 -7.730 -16.021 1.00 60.19 95 ALA A CA 1
ATOM 709 C C . ALA A 1 95 ? -6.109 -7.924 -17.504 1.00 60.19 95 ALA A C 1
ATOM 711 O O . ALA A 1 95 ? -6.931 -8.426 -18.272 1.00 60.19 95 ALA A O 1
ATOM 712 N N . GLU A 1 96 ? -4.893 -7.545 -17.907 1.00 53.34 96 GLU A N 1
ATOM 713 C CA . GLU A 1 96 ? -4.366 -7.749 -19.261 1.00 53.34 96 GLU A CA 1
ATOM 714 C C . GLU A 1 96 ? -3.669 -9.108 -19.426 1.00 53.34 96 GLU A C 1
ATOM 716 O O . GLU A 1 96 ? -3.430 -9.541 -20.557 1.00 53.34 96 GLU A O 1
ATOM 721 N N . VAL A 1 97 ? -3.442 -9.842 -18.327 1.00 54.06 97 VAL A N 1
ATOM 722 C CA . VAL A 1 97 ? -2.984 -11.238 -18.349 1.00 54.06 97 VAL A CA 1
ATOM 723 C C . VAL A 1 97 ? -4.091 -12.122 -18.925 1.00 54.06 97 VAL A C 1
ATOM 725 O O . VAL A 1 97 ? -4.949 -12.680 -18.237 1.00 54.06 97 VAL A O 1
ATOM 728 N N . THR A 1 98 ? -4.100 -12.241 -20.247 1.00 54.19 98 THR A N 1
ATOM 729 C CA . THR A 1 98 ? -4.948 -13.202 -20.947 1.00 54.19 98 THR A CA 1
ATOM 730 C C . THR A 1 98 ? -4.397 -14.616 -20.752 1.00 54.19 98 THR A C 1
ATOM 732 O O . THR A 1 98 ? -3.198 -14.814 -20.570 1.00 54.19 98 THR A O 1
ATOM 735 N N . ALA A 1 99 ? -5.253 -15.638 -20.856 1.00 54.53 99 ALA A N 1
ATOM 736 C CA . ALA A 1 99 ? -4.863 -17.051 -20.745 1.00 54.53 99 ALA A CA 1
ATOM 737 C C . ALA A 1 99 ? -3.742 -17.502 -21.717 1.00 54.53 99 ALA A C 1
ATOM 739 O O . ALA A 1 99 ? -3.260 -18.626 -21.607 1.00 54.53 99 ALA A O 1
ATOM 740 N N . ALA A 1 100 ? -3.334 -16.653 -22.667 1.00 55.97 100 ALA A N 1
ATOM 741 C CA . ALA A 1 100 ? -2.209 -16.888 -23.563 1.00 55.97 100 ALA A CA 1
ATOM 742 C C . ALA A 1 100 ? -0.828 -16.681 -22.906 1.00 55.97 100 ALA A C 1
ATOM 744 O O . ALA A 1 100 ? 0.148 -17.209 -23.431 1.00 55.97 100 ALA A O 1
ATOM 745 N N . ASP A 1 101 ? -0.746 -15.962 -21.780 1.00 54.50 101 ASP A N 1
ATOM 746 C CA . ASP A 1 101 ? 0.518 -15.631 -21.098 1.00 54.50 101 ASP A CA 1
ATOM 747 C C . ASP A 1 101 ? 0.864 -16.595 -19.945 1.00 54.50 101 ASP A C 1
ATOM 749 O O . ASP A 1 101 ? 1.926 -16.520 -19.338 1.00 54.50 101 ASP A O 1
ATOM 753 N N . ALA A 1 102 ? -0.017 -17.556 -19.641 1.00 52.91 102 ALA A N 1
ATOM 754 C CA . ALA A 1 102 ? 0.236 -18.535 -18.589 1.00 52.91 102 ALA A CA 1
ATOM 755 C C . ALA A 1 102 ? 1.422 -19.452 -18.972 1.00 52.91 102 ALA A C 1
ATOM 757 O O . ALA A 1 102 ? 1.323 -20.194 -19.960 1.00 52.91 102 ALA A O 1
ATOM 758 N N . PRO A 1 103 ? 2.531 -19.475 -18.201 1.00 51.16 103 PRO A N 1
ATOM 759 C CA . PRO A 1 103 ? 3.641 -20.374 -18.474 1.00 51.16 103 PRO A CA 1
ATOM 760 C C . PRO A 1 103 ? 3.204 -21.820 -18.223 1.00 51.16 103 PRO A C 1
ATOM 762 O O . PRO A 1 103 ? 3.093 -22.280 -17.090 1.00 51.16 103 PRO A O 1
ATOM 765 N N . GLY A 1 104 ? 2.982 -22.543 -19.319 1.00 51.69 104 GLY A N 1
ATOM 766 C CA . GLY A 1 104 ? 2.775 -23.985 -19.327 1.00 51.69 104 GLY A CA 1
ATOM 767 C C . GLY A 1 104 ? 1.316 -24.395 -19.165 1.00 51.69 104 GLY A C 1
ATOM 768 O O . GLY A 1 104 ? 0.827 -24.624 -18.062 1.00 51.69 104 GLY A O 1
ATOM 769 N N . THR A 1 105 ? 0.649 -24.644 -20.294 1.00 56.47 105 THR A N 1
ATOM 770 C CA . THR A 1 105 ? -0.396 -25.672 -20.302 1.00 56.47 105 THR A CA 1
ATOM 771 C C . THR A 1 105 ? 0.277 -26.975 -19.883 1.00 56.47 105 THR A C 1
ATOM 773 O O . THR A 1 105 ? 1.101 -27.514 -20.617 1.00 56.47 105 THR A O 1
ATOM 776 N N . TYR A 1 106 ? -0.014 -27.453 -18.675 1.00 56.41 106 TYR A N 1
ATOM 777 C CA . TYR A 1 106 ? 0.338 -28.808 -18.278 1.00 56.41 106 TYR A CA 1
ATOM 778 C C . TYR A 1 106 ? -0.381 -29.765 -19.234 1.00 56.41 106 TYR A C 1
ATOM 780 O O . TYR A 1 106 ? -1.595 -29.942 -19.143 1.00 56.41 106 TYR A O 1
ATOM 788 N N . GLU A 1 107 ? 0.356 -30.342 -20.180 1.00 59.69 107 GLU A N 1
ATOM 789 C CA . GLU A 1 107 ? -0.095 -31.491 -20.956 1.00 59.69 107 GLU A CA 1
ATOM 790 C C . GLU A 1 107 ? 0.135 -32.741 -20.092 1.00 59.69 107 GLU A C 1
ATOM 792 O O . GLU A 1 107 ? 1.288 -33.136 -19.897 1.00 59.69 107 GLU A O 1
ATOM 797 N N . PRO A 1 108 ? -0.909 -33.377 -19.527 1.00 58.78 108 PRO A N 1
ATOM 798 C CA . PRO A 1 108 ? -0.733 -34.673 -18.897 1.00 58.78 108 PRO A CA 1
ATOM 799 C C . PRO A 1 108 ? -0.343 -35.682 -19.979 1.00 58.78 108 PRO A C 1
ATOM 801 O O . PRO A 1 108 ? -1.175 -36.094 -20.789 1.00 58.78 108 PRO A O 1
ATOM 804 N N . THR A 1 109 ? 0.917 -36.113 -19.991 1.00 56.84 109 THR A N 1
ATOM 805 C CA . THR A 1 109 ? 1.313 -37.331 -20.696 1.00 56.84 109 THR A CA 1
ATOM 806 C C . THR A 1 109 ? 0.612 -38.499 -20.015 1.00 56.84 109 THR A C 1
ATOM 808 O O . THR A 1 109 ? 1.012 -38.957 -18.946 1.00 56.84 109 THR A O 1
ATOM 811 N N . VAL A 1 110 ? -0.481 -38.964 -20.619 1.00 63.25 110 VAL A N 1
ATOM 812 C CA . VAL A 1 110 ? -1.068 -40.255 -20.270 1.00 63.25 110 VAL A CA 1
ATOM 813 C C . VAL A 1 110 ? -0.058 -41.328 -20.669 1.00 63.25 110 VAL A C 1
ATOM 815 O O . VAL A 1 110 ? 0.154 -41.591 -21.850 1.00 63.25 110 VAL A O 1
ATOM 818 N N . ASP A 1 111 ? 0.618 -41.906 -19.679 1.00 56.28 111 ASP A N 1
ATOM 819 C CA . ASP A 1 111 ? 1.405 -43.124 -19.856 1.00 56.28 111 ASP A CA 1
ATOM 820 C C . ASP A 1 111 ? 0.415 -44.265 -20.131 1.00 56.28 111 ASP A C 1
ATOM 822 O O . ASP A 1 111 ? -0.129 -44.909 -19.232 1.00 56.28 111 ASP A O 1
ATOM 826 N N . GLY A 1 112 ? 0.051 -44.399 -21.406 1.00 53.94 112 GLY A N 1
ATOM 827 C CA . GLY A 1 112 ? -0.739 -45.503 -21.918 1.00 53.94 112 GLY A CA 1
ATOM 828 C C . GLY A 1 112 ? 0.155 -46.726 -21.994 1.00 53.94 112 GLY A C 1
ATOM 829 O O . GLY A 1 112 ? 0.878 -46.905 -22.971 1.00 53.94 112 GLY A O 1
ATOM 830 N N . GLY A 1 113 ? 0.124 -47.533 -20.940 1.00 58.81 113 GLY A N 1
ATOM 831 C CA . GLY A 1 113 ? 0.714 -48.859 -20.955 1.00 58.81 113 GLY A CA 1
ATOM 832 C C . GLY A 1 113 ? -0.027 -49.778 -21.917 1.00 58.81 113 GLY A C 1
ATOM 833 O O . GLY A 1 113 ? -1.250 -49.842 -21.848 1.00 58.81 113 GLY A O 1
ATOM 834 N N . GLU A 1 114 ? 0.737 -50.509 -22.731 1.00 51.38 114 GLU A N 1
ATOM 835 C CA . GLU A 1 114 ? 0.496 -51.897 -23.159 1.00 51.38 114 GLU A CA 1
ATOM 836 C C . GLU A 1 114 ? 1.845 -52.601 -23.374 1.00 51.38 114 GLU A C 1
ATOM 838 O O . GLU A 1 114 ? 2.745 -51.990 -23.999 1.00 51.38 114 GLU A O 1
#

Sequence (114 aa):
MSVVESLPPRPLEPKELLELNAADALEMAVPIEDEGSVTGVLVATATWVKGLGFDADAESWSVVETVPLDADTERVDALQACEAEILRFRGDDPAEVTAADAPGTYEPTVDGGE

Foldseek 3Di:
DDPFVVDFLAFDDPVVQVVVQVDPQFVGKDFDDDPRTRQKIWTHDPFKIWIWGRDPVRSGIDTQDIGTDDPVDDPVNRRVVSVQSNCVVVVNRVVPPDPVPDPDPPDPPPPDDD

Radius of gyration: 18.04 Å; Cα contacts (8 Å, |Δi|>4): 171; chains: 1; bounding box: 35×66×38 Å

Nearest PDB structures (foldseek):
  7sqc-assembly1_2I  TM=6.241E-01  e=1.814E-01  Chlamydomonas reinhardtii
  3g5o-assembly1_B  TM=4.844E-01  e=1.425E-01  Mycobacterium tuberculosis H37Rv
  2khe-assembly1_A  TM=5.519E-01  e=8.199E-01  Thermus thermophilus HB8
  3u4y-assembly2_B  TM=5.718E-01  e=1.044E+00  Desulfofarcimen acetoxidans DSM 771
  2lcg-assembly1_A  TM=2.777E-01  e=6.777E+00  Cupriavidus metallidurans CH34

Mean predicted aligned error: 9.72 Å